Protein AF-A0A933CFM7-F1 (afdb_monomer)

Mean predicted aligned error: 5.33 Å

Secondary structure (DSSP, 8-state):
-----SSS-HHHHHHHHHHHHHHHTTPPPP---SS-TTS-SHHHHHHHHHHHHHHTT--HHHHHHHHTTSPP-

Sequence (73 aa):
SWIHPFRNGNGRHARLVADIYLRSHGHGLPVWPSAPLAANGAARDEYLRAVREADLGDFLPLVGYTKRYLPAT

pLDDT: mean 85.0, std 13.17, range [44.88, 96.88]

Foldseek 3Di:
DDPPPDPDCSVVVVLVVVQVVQVVVVFAGFPPDPPPCPPDDPLVVQCVVLVVVVVVVDNPSVVVSRVVRGDDD

Radius of gyration: 12.57 Å; Cα contacts (8 Å, |Δi|>4): 46; chains: 1; bounding box: 26×26×35 Å

Structure (mmCIF, N/CA/C/O backbone):
data_AF-A0A933CFM7-F1
#
_entry.id   AF-A0A933CFM7-F1
#
loop_
_atom_site.group_PDB
_atom_site.id
_atom_site.type_symbol
_atom_site.label_atom_id
_atom_site.label_alt_id
_atom_site.label_comp_id
_atom_site.label_asym_id
_atom_site.label_entity_id
_atom_site.label_seq_id
_atom_site.pdbx_PDB_ins_code
_atom_site.Cartn_x
_atom_site.Cartn_y
_atom_site.Cartn_z
_atom_site.occupancy
_atom_site.B_iso_or_equiv
_atom_site.auth_seq_id
_atom_site.auth_comp_id
_atom_site.auth_asym_id
_atom_site.auth_atom_id
_atom_site.pdbx_PDB_model_num
ATOM 1 N N . SER A 1 1 ? -10.384 -13.532 -8.508 1.00 44.88 1 SER A N 1
ATOM 2 C CA . SER A 1 1 ? -10.280 -12.657 -9.692 1.00 44.88 1 SER A CA 1
ATOM 3 C C . SER A 1 1 ? -9.736 -11.325 -9.223 1.00 44.88 1 SER A C 1
ATOM 5 O O . SER A 1 1 ? -10.335 -10.739 -8.329 1.00 44.88 1 SER A O 1
ATOM 7 N N . TRP A 1 2 ? -8.580 -10.904 -9.730 1.00 66.94 2 TRP A N 1
ATOM 8 C CA . TRP A 1 2 ? -7.963 -9.628 -9.362 1.00 66.94 2 TRP A CA 1
ATOM 9 C C . TRP A 1 2 ? -8.681 -8.484 -10.073 1.00 66.94 2 TRP A C 1
ATOM 11 O O . TRP A 1 2 ? -8.873 -8.533 -11.287 1.00 66.94 2 TRP A O 1
ATOM 21 N N . ILE A 1 3 ? -9.091 -7.455 -9.329 1.00 75.00 3 ILE A N 1
ATOM 22 C CA . ILE A 1 3 ? -9.700 -6.255 -9.909 1.00 75.00 3 ILE A CA 1
ATOM 23 C C . ILE A 1 3 ? -8.567 -5.401 -10.503 1.00 75.00 3 ILE A C 1
ATOM 25 O O . ILE A 1 3 ? -7.887 -4.660 -9.797 1.00 75.00 3 ILE A O 1
ATOM 29 N N . HIS A 1 4 ? -8.349 -5.520 -11.816 1.00 82.12 4 HIS A N 1
ATOM 30 C CA . HIS A 1 4 ? -7.401 -4.712 -12.597 1.00 82.12 4 HIS A CA 1
ATOM 31 C C . HIS A 1 4 ? -8.144 -3.866 -13.643 1.00 82.12 4 HIS A C 1
ATOM 33 O O . HIS A 1 4 ? -8.131 -4.196 -14.829 1.00 82.12 4 HIS A O 1
ATOM 39 N N . PRO A 1 5 ? -8.818 -2.782 -13.222 1.00 87.88 5 PRO A N 1
ATOM 40 C CA . PRO A 1 5 ? -9.741 -2.039 -14.079 1.00 87.88 5 PRO A CA 1
ATOM 41 C C . PRO A 1 5 ? -9.040 -1.193 -15.150 1.00 87.88 5 PRO A C 1
ATOM 43 O O . PRO A 1 5 ? -9.688 -0.742 -16.091 1.00 87.88 5 PRO A O 1
ATOM 46 N N . PHE A 1 6 ? -7.725 -0.970 -15.038 1.00 88.81 6 PHE A N 1
ATOM 47 C CA . PHE A 1 6 ? -6.965 -0.146 -15.977 1.00 88.81 6 PHE A CA 1
ATOM 48 C C . PHE A 1 6 ? -5.913 -0.961 -16.732 1.00 88.81 6 PHE A C 1
ATOM 50 O O . PHE A 1 6 ? -5.249 -1.822 -16.155 1.00 88.81 6 PHE A O 1
ATOM 57 N N . ARG A 1 7 ? -5.656 -0.604 -18.000 1.00 88.31 7 ARG A N 1
ATOM 58 C CA . ARG A 1 7 ? -4.548 -1.174 -18.795 1.00 88.31 7 ARG A CA 1
ATOM 59 C C . ARG A 1 7 ? -3.183 -0.935 -18.144 1.00 88.31 7 ARG A C 1
ATOM 61 O O . ARG A 1 7 ? -2.307 -1.780 -18.234 1.00 88.31 7 ARG A O 1
ATOM 68 N N . ASN A 1 8 ? -3.008 0.219 -17.498 1.00 85.44 8 ASN A N 1
ATOM 69 C CA . ASN A 1 8 ? -1.801 0.616 -16.780 1.00 85.44 8 ASN A CA 1
ATOM 70 C C . ASN A 1 8 ? -2.177 1.458 -15.557 1.00 85.44 8 ASN A C 1
ATOM 72 O O . ASN A 1 8 ? -3.169 2.177 -15.571 1.00 85.44 8 ASN A O 1
ATOM 76 N N . GLY A 1 9 ? -1.336 1.437 -14.519 1.00 85.56 9 GLY A N 1
ATOM 77 C CA . GLY A 1 9 ? -1.491 2.332 -13.365 1.00 85.56 9 GLY A CA 1
ATOM 78 C C . GLY A 1 9 ? -2.281 1.771 -12.181 1.00 85.56 9 GLY A C 1
ATOM 79 O O . GLY A 1 9 ? -2.399 2.480 -11.186 1.00 85.56 9 GLY A O 1
ATOM 80 N N . ASN A 1 10 ? -2.708 0.503 -12.217 1.00 88.50 10 ASN A N 1
ATOM 81 C CA . ASN A 1 10 ? -3.430 -0.143 -11.109 1.00 88.50 10 ASN A CA 1
ATOM 82 C C . ASN A 1 10 ? -2.719 0.022 -9.755 1.00 88.50 10 ASN A C 1
ATOM 84 O O . ASN A 1 10 ? -3.354 0.391 -8.777 1.00 88.50 10 ASN A O 1
ATOM 88 N N . GLY A 1 11 ? -1.391 -0.141 -9.701 1.00 86.38 11 GLY A N 1
ATOM 89 C CA . GLY A 1 11 ? -0.638 0.042 -8.453 1.00 86.38 11 GLY A CA 1
ATOM 90 C C . GLY A 1 11 ? -0.641 1.483 -7.919 1.00 86.38 11 GLY A C 1
ATOM 91 O O . GLY A 1 11 ? -0.665 1.682 -6.711 1.00 86.38 11 GLY A O 1
ATOM 92 N N . ARG A 1 12 ? -0.643 2.499 -8.798 1.00 88.44 12 ARG A N 1
ATOM 93 C CA . ARG A 1 12 ? -0.759 3.911 -8.378 1.00 88.44 12 ARG A CA 1
ATOM 94 C C . ARG A 1 12 ? -2.165 4.210 -7.868 1.00 88.44 12 ARG A C 1
ATOM 96 O O . ARG A 1 12 ? -2.304 4.843 -6.832 1.00 88.44 12 ARG A O 1
ATOM 103 N N . HIS A 1 13 ? -3.179 3.712 -8.572 1.00 90.50 13 HIS A N 1
ATOM 104 C CA . HIS A 1 13 ? -4.570 3.849 -8.160 1.00 90.50 13 HIS A CA 1
ATOM 105 C C . HIS A 1 13 ? -4.833 3.171 -6.807 1.00 90.50 13 HIS A C 1
ATOM 107 O O . HIS A 1 13 ? -5.385 3.798 -5.914 1.00 90.50 13 HIS A O 1
ATOM 113 N N . ALA A 1 14 ? -4.362 1.936 -6.613 1.00 90.50 14 ALA A N 1
ATOM 114 C CA . ALA A 1 14 ? -4.519 1.212 -5.353 1.00 90.50 14 ALA A CA 1
ATOM 115 C C . ALA A 1 14 ? -3.856 1.938 -4.170 1.00 90.50 14 ALA A C 1
ATOM 117 O O . ALA A 1 14 ? -4.451 2.029 -3.100 1.00 90.50 14 ALA A O 1
ATOM 118 N N . ARG A 1 15 ?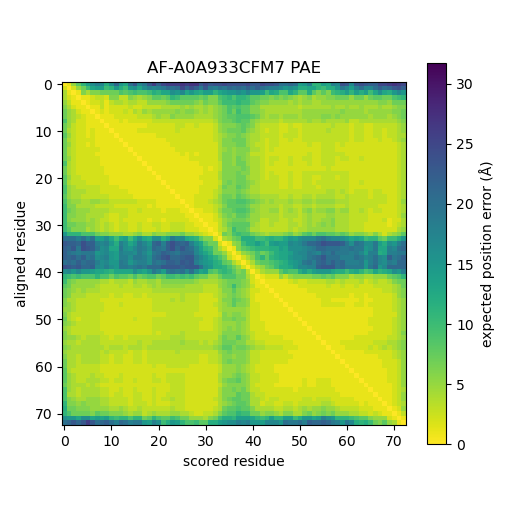 -2.657 2.510 -4.364 1.00 90.62 15 ARG A N 1
ATOM 119 C CA . ARG A 1 15 ? -1.999 3.321 -3.326 1.00 90.62 15 ARG A CA 1
ATOM 120 C C . ARG A 1 15 ? -2.768 4.602 -3.008 1.00 90.62 15 ARG A C 1
ATOM 122 O O . ARG A 1 15 ? -2.941 4.899 -1.838 1.00 90.62 15 ARG A O 1
ATOM 129 N N . LEU A 1 16 ? -3.306 5.293 -4.015 1.00 92.31 16 LEU A N 1
ATOM 130 C CA . LEU A 1 16 ? -4.166 6.458 -3.783 1.00 92.31 16 LEU A CA 1
ATOM 131 C C . LEU A 1 16 ? -5.418 6.089 -2.969 1.00 92.31 16 LEU A C 1
ATOM 133 O O . LEU A 1 16 ? -5.794 6.813 -2.053 1.00 92.31 16 LEU A O 1
ATOM 137 N N . VAL A 1 17 ? -6.055 4.956 -3.276 1.00 93.81 17 VAL A N 1
ATOM 138 C CA . VAL A 1 17 ? -7.203 4.462 -2.498 1.00 93.81 17 VAL A CA 1
ATOM 139 C C . VAL A 1 17 ? -6.790 4.143 -1.058 1.00 93.81 17 VAL A C 1
ATOM 141 O O . VAL A 1 17 ? -7.515 4.498 -0.131 1.00 93.81 17 VAL A O 1
ATOM 144 N N . ALA A 1 18 ? -5.616 3.537 -0.852 1.00 91.88 18 ALA A N 1
ATOM 145 C CA . ALA A 1 18 ? -5.078 3.284 0.484 1.00 91.88 18 ALA A CA 1
ATOM 146 C C . ALA A 1 18 ? -4.824 4.587 1.265 1.00 91.88 18 ALA A C 1
ATOM 148 O O . ALA A 1 18 ? -5.189 4.668 2.436 1.00 91.88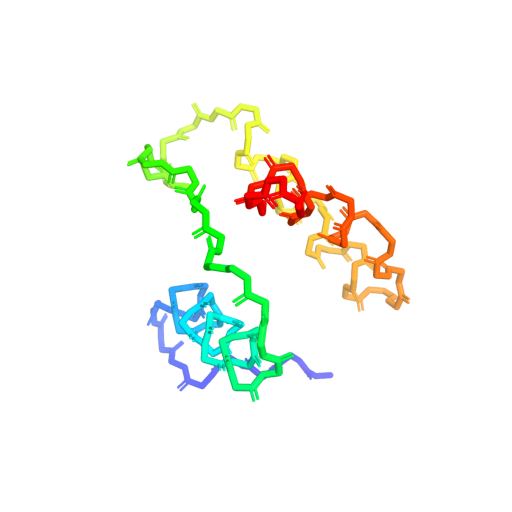 18 ALA A O 1
ATOM 149 N N . ASP A 1 19 ? -4.277 5.618 0.616 1.00 93.62 19 ASP A N 1
ATOM 150 C CA . ASP A 1 19 ? -4.048 6.937 1.217 1.00 93.62 19 ASP A CA 1
ATOM 151 C C . ASP A 1 19 ? -5.361 7.582 1.675 1.00 93.62 19 ASP A C 1
ATOM 153 O O . ASP A 1 19 ? -5.468 8.049 2.811 1.00 93.62 19 ASP A O 1
ATOM 157 N N . ILE A 1 20 ? -6.386 7.561 0.813 1.00 96.38 20 ILE A N 1
ATOM 158 C CA . ILE A 1 20 ? -7.729 8.072 1.126 1.00 96.38 20 ILE A CA 1
ATOM 159 C C . ILE A 1 20 ? -8.323 7.308 2.311 1.00 96.38 20 ILE A C 1
ATOM 161 O O . ILE A 1 20 ? -8.817 7.925 3.256 1.00 96.38 20 ILE A O 1
ATOM 165 N N . TYR A 1 21 ? -8.251 5.975 2.283 1.00 95.06 21 TYR A N 1
ATOM 166 C CA . TYR A 1 21 ? -8.776 5.133 3.352 1.00 95.06 21 TYR A CA 1
ATOM 167 C C . TYR A 1 21 ? -8.112 5.459 4.692 1.00 95.06 21 TYR A C 1
ATOM 169 O O . TYR A 1 21 ? -8.806 5.785 5.654 1.00 95.06 21 TYR A O 1
ATOM 177 N N . LEU A 1 22 ? -6.779 5.463 4.745 1.00 92.88 22 LEU A N 1
ATOM 178 C CA . LEU A 1 22 ? -6.023 5.755 5.963 1.00 92.88 22 LEU A CA 1
ATOM 179 C C . LEU A 1 22 ? -6.338 7.151 6.501 1.00 92.88 22 LEU A C 1
ATOM 181 O O . LEU A 1 22 ? -6.653 7.303 7.683 1.00 92.88 22 LEU A O 1
ATOM 185 N N . ARG A 1 23 ? -6.341 8.161 5.626 1.00 94.44 23 ARG A N 1
ATOM 186 C CA . ARG A 1 23 ? -6.649 9.538 6.014 1.00 94.44 23 ARG A CA 1
ATOM 187 C C . ARG A 1 23 ? -8.071 9.687 6.546 1.00 94.44 23 ARG A C 1
ATOM 189 O O . ARG A 1 23 ? -8.266 10.392 7.532 1.00 94.44 23 ARG A O 1
ATOM 196 N N . SER A 1 24 ? -9.049 9.026 5.922 1.00 96.88 24 SER A N 1
ATOM 197 C CA . SER A 1 24 ? -10.453 9.067 6.362 1.00 96.88 24 SER A CA 1
ATOM 198 C C . SER A 1 24 ? -10.674 8.445 7.746 1.00 96.88 24 SER A C 1
ATOM 200 O O . SER A 1 24 ? -11.629 8.807 8.424 1.00 96.88 24 SER A O 1
ATOM 202 N N . HIS A 1 25 ? -9.755 7.586 8.196 1.00 95.25 25 HIS A N 1
ATOM 203 C CA . HIS A 1 25 ? -9.765 6.960 9.521 1.00 95.25 25 HIS A CA 1
ATOM 204 C C . HIS A 1 25 ? -8.815 7.645 10.520 1.00 95.25 25 HIS A C 1
ATOM 206 O O . HIS A 1 25 ? -8.537 7.101 11.584 1.00 95.25 25 HIS A O 1
ATOM 212 N N . GLY A 1 26 ? -8.300 8.837 10.198 1.00 93.62 26 GLY A N 1
ATOM 213 C CA . GLY A 1 26 ? -7.446 9.612 11.104 1.00 93.62 26 GLY A CA 1
ATOM 214 C C . GLY A 1 26 ? -5.986 9.157 11.167 1.00 93.62 26 GLY A C 1
ATOM 215 O O . GLY A 1 26 ? -5.233 9.665 11.994 1.00 93.62 26 GLY A O 1
ATOM 216 N N . HIS A 1 27 ? -5.553 8.248 10.290 1.00 92.12 27 HIS A N 1
ATOM 217 C CA . HIS A 1 27 ? -4.146 7.868 10.198 1.00 92.12 27 HIS A CA 1
ATOM 218 C C . HIS A 1 27 ? -3.331 8.894 9.399 1.00 92.12 27 HIS A C 1
ATOM 220 O O . HIS A 1 27 ? -3.839 9.607 8.524 1.00 92.12 27 HIS A O 1
ATOM 226 N N . GLY A 1 28 ? -2.029 8.946 9.688 1.00 90.94 28 GLY A N 1
ATOM 227 C CA . GLY A 1 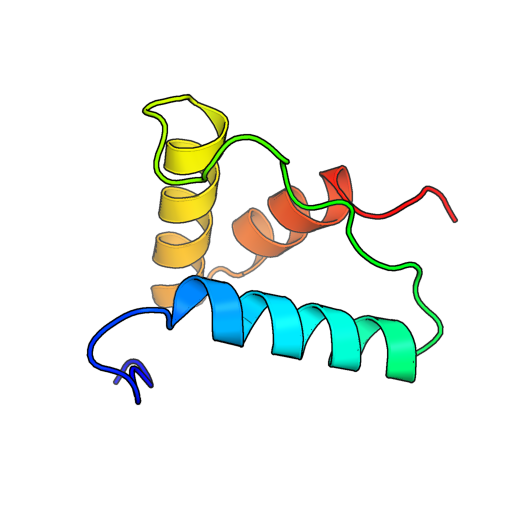28 ? -1.073 9.664 8.857 1.00 90.94 28 GLY A CA 1
ATOM 228 C C . GLY A 1 28 ? -0.947 9.038 7.465 1.00 90.94 28 GLY A C 1
ATOM 229 O O . GLY A 1 28 ? -1.199 7.848 7.273 1.00 90.94 28 GLY A O 1
ATOM 230 N N . LEU A 1 29 ? -0.568 9.857 6.485 1.00 91.06 29 LEU A N 1
ATOM 231 C CA . LEU A 1 29 ? -0.387 9.397 5.111 1.00 91.06 29 LEU A CA 1
ATOM 232 C C . LEU A 1 29 ? 0.918 8.602 4.984 1.00 91.06 29 LEU A C 1
ATOM 234 O O . LEU A 1 29 ? 1.950 9.087 5.455 1.00 91.06 29 LEU A O 1
ATOM 238 N N . PRO A 1 30 ? 0.906 7.427 4.331 1.00 88.81 30 PRO A N 1
ATOM 239 C CA . PRO A 1 30 ? 2.134 6.713 4.032 1.00 88.81 30 PRO A CA 1
ATOM 240 C C . PRO A 1 30 ? 3.070 7.557 3.161 1.00 88.81 30 PRO A C 1
ATOM 242 O O . PRO A 1 30 ? 2.668 8.114 2.138 1.00 88.81 30 PRO A O 1
ATOM 245 N N . VAL A 1 31 ? 4.351 7.591 3.513 1.00 89.00 31 VAL A N 1
ATOM 246 C CA . VAL A 1 31 ? 5.413 8.106 2.646 1.00 89.00 31 VAL A CA 1
ATOM 247 C C . VAL A 1 31 ? 5.882 6.962 1.762 1.00 89.00 31 VAL A C 1
ATOM 249 O O . VAL A 1 31 ? 6.876 6.297 2.045 1.00 89.00 31 VAL A O 1
ATOM 252 N N . TRP A 1 32 ? 5.132 6.686 0.697 1.00 85.81 32 TRP A N 1
ATOM 253 C CA . TRP A 1 32 ? 5.522 5.656 -0.263 1.00 85.81 32 TRP A CA 1
ATOM 254 C C . TRP A 1 32 ? 6.932 5.934 -0.812 1.00 85.81 32 TRP A C 1
ATOM 256 O O . TRP A 1 32 ? 7.272 7.097 -1.049 1.00 85.81 32 TRP A O 1
ATOM 266 N N . PRO A 1 33 ? 7.760 4.898 -1.041 1.00 76.19 33 PRO A N 1
ATOM 267 C CA . PRO A 1 33 ? 9.122 5.087 -1.527 1.00 76.19 33 PRO A CA 1
ATOM 268 C C . PRO A 1 33 ? 9.134 5.919 -2.821 1.00 76.19 33 PRO A C 1
ATOM 270 O O . PRO A 1 33 ? 8.398 5.631 -3.766 1.00 76.19 33 PRO A O 1
ATOM 273 N N . SER A 1 34 ? 9.954 6.977 -2.822 1.00 61.84 34 SER A N 1
ATOM 274 C CA . SER A 1 34 ? 10.019 8.030 -3.850 1.00 61.84 34 SER A CA 1
ATOM 275 C C . SER A 1 34 ? 10.793 7.631 -5.108 1.00 61.84 34 SER A C 1
ATOM 277 O O . SER A 1 34 ? 10.615 8.240 -6.164 1.00 61.84 34 SER A O 1
ATOM 279 N N . ALA A 1 35 ? 11.618 6.585 -5.035 1.00 51.94 35 ALA A N 1
ATOM 280 C CA . ALA A 1 35 ? 12.117 5.924 -6.230 1.00 51.94 35 ALA A CA 1
ATOM 281 C C . ALA A 1 35 ? 10.928 5.260 -6.927 1.00 51.94 35 ALA A C 1
ATOM 283 O O . ALA A 1 35 ? 10.042 4.740 -6.239 1.00 51.94 35 ALA A O 1
ATOM 284 N N . PRO A 1 36 ? 10.873 5.218 -8.269 1.00 53.91 36 PRO A N 1
ATOM 285 C CA . PRO A 1 36 ? 9.844 4.434 -8.904 1.00 53.91 36 PRO A CA 1
ATOM 286 C C . PRO A 1 36 ? 9.938 3.041 -8.283 1.00 53.91 36 PRO A C 1
ATOM 288 O O . PRO A 1 36 ? 10.992 2.417 -8.336 1.00 53.91 36 PRO A O 1
ATOM 291 N N . LEU A 1 37 ? 8.821 2.480 -7.830 1.00 56.75 37 LEU A N 1
ATOM 292 C CA . LEU A 1 37 ? 8.707 1.026 -7.785 1.00 56.75 37 LEU A CA 1
ATOM 293 C C . LEU A 1 37 ? 8.965 0.430 -9.190 1.00 56.75 37 LEU A C 1
ATOM 295 O O . LEU A 1 37 ? 8.760 -0.746 -9.352 1.00 56.75 37 LEU A O 1
ATOM 299 N N . ALA A 1 38 ? 9.328 1.197 -10.226 1.00 49.56 38 ALA A N 1
ATOM 300 C CA . ALA A 1 38 ? 9.858 0.757 -11.511 1.00 49.56 38 ALA A CA 1
ATOM 301 C C . ALA A 1 38 ? 11.405 0.738 -11.597 1.00 49.56 38 ALA A C 1
ATOM 303 O O . ALA A 1 38 ? 11.929 0.191 -12.561 1.00 49.56 38 ALA A O 1
ATOM 304 N N . ALA A 1 39 ? 12.142 1.303 -10.634 1.00 52.41 39 ALA A N 1
ATOM 305 C CA . ALA A 1 39 ? 13.592 1.169 -10.547 1.00 52.41 39 ALA A CA 1
ATOM 306 C C . ALA A 1 39 ? 13.901 -0.152 -9.832 1.00 52.41 39 ALA A C 1
ATOM 308 O O . ALA A 1 39 ? 13.475 -0.356 -8.696 1.00 52.41 39 ALA A O 1
ATOM 309 N N . ASN A 1 40 ? 14.573 -1.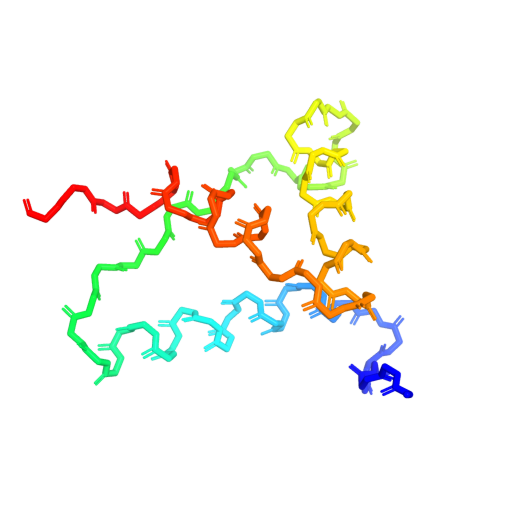071 -10.526 1.00 52.75 40 ASN A N 1
ATOM 310 C CA . ASN A 1 40 ? 14.978 -2.372 -9.996 1.00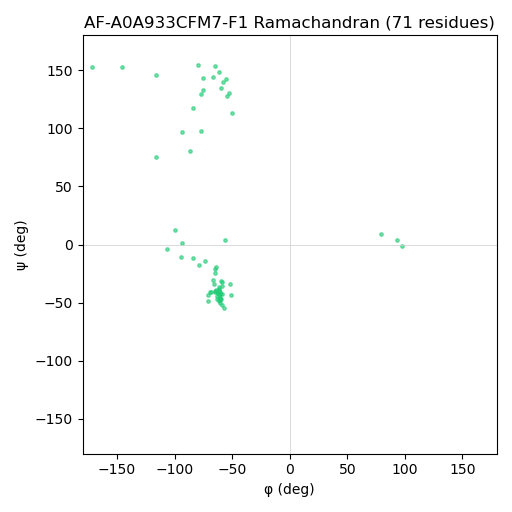 52.75 40 ASN A CA 1
ATOM 311 C C . ASN A 1 40 ? 15.695 -2.191 -8.650 1.00 52.75 40 ASN A C 1
ATOM 313 O O . ASN A 1 40 ? 16.773 -1.603 -8.593 1.00 52.75 40 ASN A O 1
ATOM 317 N N . GLY A 1 41 ? 15.081 -2.659 -7.567 1.00 69.69 41 GLY A N 1
ATOM 318 C CA . GLY A 1 41 ? 15.604 -2.485 -6.220 1.00 69.69 41 GLY A CA 1
ATOM 319 C C . GLY A 1 41 ? 14.808 -3.293 -5.204 1.00 69.69 41 GLY A C 1
ATOM 320 O O . GLY A 1 41 ? 13.614 -3.536 -5.387 1.00 69.69 41 GLY A O 1
ATOM 321 N N . ALA A 1 42 ? 15.469 -3.672 -4.108 1.00 78.50 42 ALA A N 1
ATOM 322 C CA . ALA A 1 42 ? 14.935 -4.577 -3.088 1.00 78.50 42 ALA A CA 1
ATOM 323 C C . ALA A 1 42 ? 13.548 -4.166 -2.551 1.00 78.50 42 ALA A C 1
ATOM 325 O O . ALA A 1 42 ? 12.705 -5.022 -2.296 1.00 78.50 42 ALA A O 1
ATOM 326 N N . ALA A 1 43 ? 13.268 -2.861 -2.452 1.00 81.12 43 ALA A N 1
ATOM 327 C CA . ALA A 1 43 ? 11.975 -2.349 -1.994 1.00 81.12 43 ALA A CA 1
ATOM 328 C C . ALA A 1 43 ? 10.810 -2.661 -2.953 1.00 81.12 43 ALA A C 1
ATOM 330 O O . ALA A 1 43 ? 9.677 -2.824 -2.496 1.00 81.12 43 ALA A O 1
ATOM 331 N N . ARG A 1 44 ? 11.064 -2.749 -4.2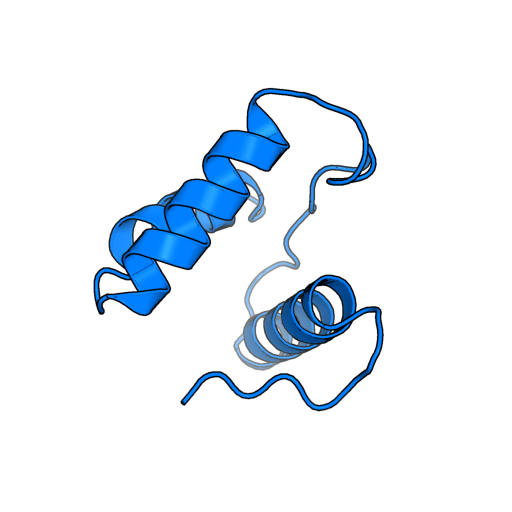70 1.00 82.88 44 ARG A N 1
ATOM 332 C CA . ARG A 1 44 ? 10.059 -3.173 -5.256 1.00 82.88 44 ARG A CA 1
ATOM 333 C C . ARG A 1 44 ? 9.771 -4.656 -5.115 1.00 82.88 44 ARG A C 1
ATOM 335 O O . ARG A 1 44 ? 8.604 -5.037 -5.100 1.00 82.88 44 ARG A O 1
ATOM 342 N N . ASP A 1 45 ? 10.817 -5.467 -5.048 1.00 87.06 45 ASP A N 1
ATOM 343 C CA . ASP A 1 45 ? 10.677 -6.921 -5.004 1.00 87.06 45 ASP A CA 1
ATOM 344 C C . ASP A 1 45 ? 9.966 -7.353 -3.725 1.00 87.06 45 ASP A C 1
ATOM 346 O O . ASP A 1 45 ? 9.057 -8.179 -3.769 1.00 87.06 45 ASP A O 1
ATOM 350 N N . GLU A 1 46 ? 10.294 -6.711 -2.603 1.00 89.69 46 GLU A N 1
ATOM 351 C CA . GLU A 1 46 ? 9.600 -6.921 -1.339 1.00 89.69 46 GLU A CA 1
ATOM 352 C C . GLU A 1 46 ? 8.122 -6.512 -1.419 1.00 89.69 46 GLU A C 1
ATOM 354 O O . GLU A 1 46 ? 7.257 -7.273 -0.992 1.00 89.69 46 GLU A O 1
ATOM 359 N N . TYR A 1 47 ? 7.810 -5.360 -2.026 1.00 89.25 47 TYR A N 1
ATOM 360 C CA . TYR A 1 47 ? 6.423 -4.932 -2.233 1.00 89.25 47 TYR A CA 1
ATOM 361 C C . TYR A 1 47 ? 5.642 -5.914 -3.108 1.00 89.25 47 TYR A C 1
ATOM 363 O O . TYR A 1 47 ? 4.536 -6.313 -2.757 1.00 89.25 47 TYR A O 1
ATOM 371 N N . LEU A 1 48 ? 6.209 -6.319 -4.249 1.00 89.44 48 LEU A N 1
ATOM 372 C CA . LEU A 1 48 ? 5.560 -7.255 -5.165 1.00 89.44 48 LEU A CA 1
ATOM 373 C C . LEU A 1 48 ? 5.359 -8.623 -4.522 1.00 89.44 48 LEU A C 1
ATOM 375 O O . LEU A 1 48 ? 4.313 -9.229 -4.731 1.00 89.44 48 LEU A O 1
ATOM 379 N N . ARG A 1 49 ? 6.333 -9.100 -3.740 1.00 93.25 49 ARG A N 1
ATOM 380 C CA . ARG A 1 49 ? 6.181 -10.319 -2.948 1.00 93.25 49 ARG A CA 1
ATOM 381 C C . ARG A 1 49 ? 5.033 -10.169 -1.957 1.00 93.25 49 ARG A C 1
ATOM 383 O O . ARG A 1 49 ? 4.151 -11.011 -1.946 1.00 93.25 49 ARG A O 1
ATOM 390 N N . ALA A 1 50 ? 5.001 -9.083 -1.190 1.00 93.56 50 ALA A N 1
ATOM 391 C CA . ALA A 1 50 ? 3.954 -8.844 -0.204 1.00 93.56 50 ALA A CA 1
ATOM 392 C C . ALA A 1 50 ? 2.550 -8.750 -0.827 1.00 93.56 50 ALA A C 1
ATOM 394 O O . ALA A 1 50 ? 1.599 -9.279 -0.262 1.00 93.56 50 ALA A O 1
ATOM 395 N N . VAL A 1 51 ? 2.423 -8.126 -2.005 1.00 91.94 51 VAL A N 1
ATOM 396 C CA . VAL A 1 51 ? 1.171 -8.126 -2.777 1.00 91.94 51 VAL A CA 1
ATOM 397 C C . VAL 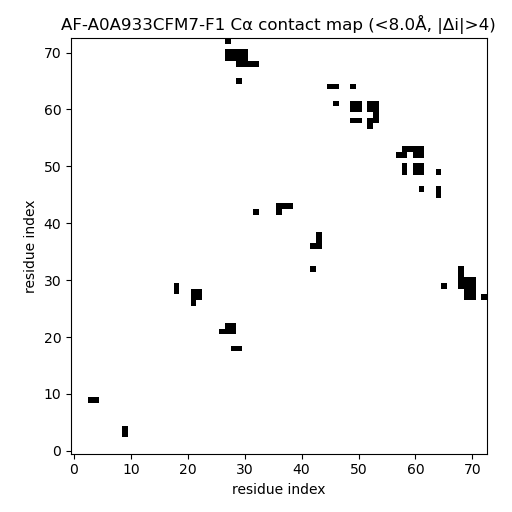A 1 51 ? 0.805 -9.548 -3.203 1.00 91.94 51 VAL A C 1
ATOM 399 O O . VAL A 1 51 ? -0.315 -9.958 -2.963 1.00 91.94 51 VAL A O 1
ATOM 402 N N . ARG A 1 52 ? 1.742 -10.339 -3.740 1.00 93.00 52 ARG A N 1
ATOM 403 C CA . ARG A 1 52 ? 1.467 -11.734 -4.139 1.00 93.00 52 ARG A CA 1
ATOM 404 C C . ARG A 1 52 ? 1.045 -12.634 -2.973 1.00 93.00 52 ARG A C 1
ATOM 406 O O . ARG A 1 52 ? 0.206 -13.498 -3.175 1.00 93.00 52 ARG A O 1
ATOM 413 N N . GLU A 1 53 ? 1.602 -12.456 -1.777 1.00 95.88 53 GLU A N 1
ATOM 414 C CA . GLU A 1 53 ? 1.145 -13.202 -0.590 1.00 95.88 53 GLU A CA 1
ATOM 415 C C . GLU A 1 53 ? -0.265 -12.762 -0.172 1.00 95.88 53 GLU A C 1
ATOM 417 O O . GLU A 1 53 ? -1.130 -13.599 0.094 1.00 95.88 53 GLU A O 1
ATOM 422 N N . ALA A 1 54 ? -0.541 -11.452 -0.224 1.00 93.44 54 ALA A N 1
ATOM 423 C CA . ALA A 1 54 ? -1.891 -10.927 -0.030 1.00 93.44 54 ALA A CA 1
ATOM 424 C C . ALA A 1 54 ? -2.857 -11.489 -1.080 1.00 93.44 54 ALA A C 1
ATOM 426 O O . ALA A 1 54 ? -4.023 -11.742 -0.769 1.00 93.44 54 ALA A O 1
ATOM 427 N N . ASP A 1 55 ? -2.359 -11.775 -2.288 1.00 90.50 55 ASP A N 1
ATOM 428 C CA . ASP A 1 55 ? -3.151 -12.403 -3.331 1.00 90.50 55 ASP A CA 1
ATOM 429 C C . ASP A 1 55 ? -3.593 -13.835 -2.996 1.00 90.50 55 ASP A C 1
ATOM 431 O O . ASP A 1 55 ? -4.619 -14.311 -3.494 1.00 90.50 55 ASP A O 1
ATOM 435 N N . LEU A 1 56 ? -2.842 -14.506 -2.126 1.00 94.38 56 LEU A N 1
ATOM 436 C CA . LEU A 1 56 ? -3.130 -15.838 -1.600 1.00 94.38 56 LEU A CA 1
ATOM 437 C C . LEU A 1 56 ? -3.905 -15.794 -0.271 1.00 94.38 56 LEU A C 1
ATOM 439 O O . LEU A 1 56 ? -4.229 -16.843 0.283 1.00 94.38 56 LEU A O 1
ATOM 443 N N . GLY A 1 57 ? -4.241 -14.597 0.219 1.00 94.44 57 GLY A N 1
ATOM 444 C CA . GLY A 1 57 ? -4.984 -14.374 1.459 1.00 94.44 57 GLY A CA 1
ATOM 445 C C . GLY A 1 57 ? -4.118 -14.057 2.681 1.00 94.44 57 GLY A C 1
ATOM 446 O O . GLY A 1 57 ? -4.677 -13.788 3.746 1.00 94.44 57 GLY A O 1
ATOM 447 N N . ASP A 1 58 ? -2.786 -14.038 2.553 1.00 96.50 58 ASP A N 1
ATOM 448 C CA . ASP A 1 58 ? -1.894 -13.603 3.631 1.00 96.50 58 ASP A CA 1
ATOM 449 C C . ASP A 1 58 ? -1.555 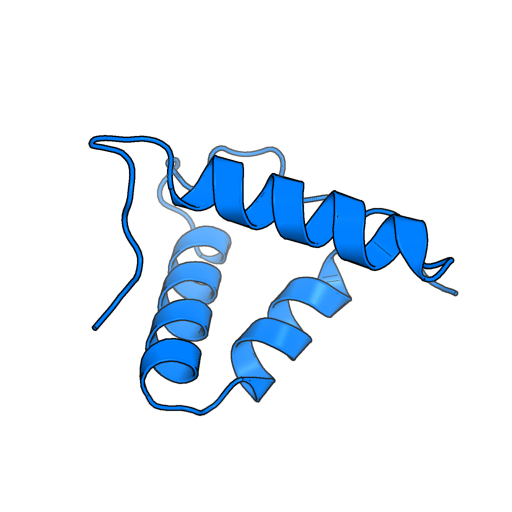-12.113 3.507 1.00 96.50 58 ASP A C 1
ATOM 451 O O . ASP A 1 58 ? -0.648 -11.689 2.793 1.00 96.50 58 ASP A O 1
ATOM 455 N N . PHE A 1 59 ? -2.291 -11.290 4.248 1.00 94.88 59 PHE A N 1
ATOM 456 C CA . PHE A 1 59 ? -2.116 -9.840 4.235 1.00 94.88 59 PHE A CA 1
ATOM 457 C C . PHE A 1 59 ? -1.008 -9.341 5.172 1.00 94.88 59 PHE A C 1
ATOM 459 O O . PHE A 1 59 ? -0.639 -8.165 5.091 1.00 94.88 59 PHE A O 1
ATOM 466 N N . LEU A 1 60 ? -0.470 -10.182 6.066 1.00 96.88 60 LEU A N 1
ATOM 467 C CA . LEU A 1 60 ? 0.506 -9.742 7.069 1.00 96.88 60 LEU A CA 1
ATOM 468 C C . LEU A 1 60 ? 1.783 -9.154 6.446 1.00 96.88 60 LEU A C 1
ATOM 470 O O . LEU A 1 60 ? 2.209 -8.089 6.910 1.00 96.88 60 LEU A O 1
ATOM 474 N N . PRO A 1 61 ? 2.368 -9.740 5.380 1.00 96.06 61 PRO A N 1
ATOM 475 C CA . PRO A 1 61 ? 3.518 -9.155 4.699 1.00 96.06 61 PRO A CA 1
ATOM 476 C C . PRO A 1 61 ? 3.232 -7.754 4.153 1.00 96.06 61 PRO A C 1
ATOM 478 O O . PRO A 1 61 ? 4.050 -6.848 4.317 1.00 96.06 61 PRO A O 1
ATOM 481 N N . LEU A 1 62 ? 2.058 -7.545 3.545 1.00 93.50 62 LEU A N 1
ATOM 482 C CA . LEU A 1 62 ? 1.679 -6.251 2.977 1.00 93.50 62 LEU A CA 1
ATOM 483 C C . LEU A 1 62 ? 1.430 -5.208 4.070 1.00 93.50 62 LEU A C 1
ATOM 485 O O . LEU A 1 62 ? 1.900 -4.078 3.952 1.00 93.50 62 LEU A O 1
ATOM 489 N N . VAL A 1 63 ? 0.773 -5.591 5.168 1.00 92.94 6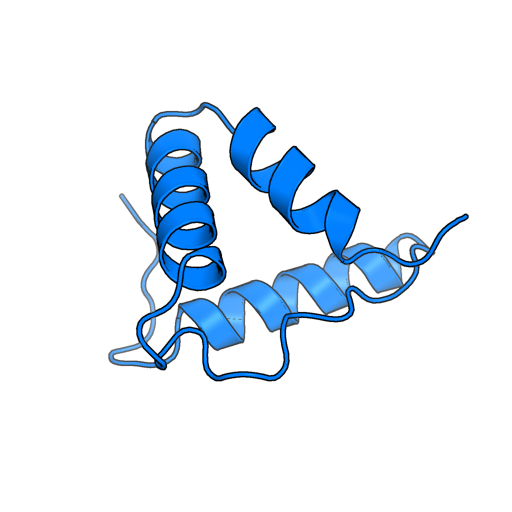3 VAL A N 1
ATOM 490 C CA . VAL A 1 63 ? 0.591 -4.718 6.338 1.00 92.94 63 VAL A CA 1
ATOM 491 C C . VAL A 1 63 ? 1.942 -4.321 6.937 1.00 92.94 63 VAL A C 1
ATOM 493 O O . VAL A 1 63 ? 2.166 -3.142 7.216 1.00 92.94 63 VAL A O 1
ATOM 496 N N . GLY A 1 64 ? 2.853 -5.281 7.120 1.00 93.75 64 GLY A N 1
ATOM 497 C CA . GLY A 1 64 ? 4.202 -5.029 7.630 1.00 93.75 64 GLY A CA 1
ATOM 498 C C . GLY A 1 64 ? 5.003 -4.101 6.718 1.00 93.75 64 GLY A C 1
ATOM 499 O O . GLY A 1 64 ? 5.619 -3.148 7.199 1.00 93.75 64 GLY A O 1
ATOM 500 N N . TYR A 1 65 ? 4.926 -4.322 5.403 1.00 91.44 65 TYR A N 1
ATOM 501 C CA . TYR A 1 65 ? 5.516 -3.436 4.404 1.00 91.44 65 TYR A CA 1
ATOM 502 C C . TYR A 1 65 ? 4.982 -2.007 4.555 1.00 91.44 65 TYR A C 1
ATOM 504 O O . TYR A 1 65 ? 5.769 -1.082 4.745 1.00 91.44 65 TYR A O 1
ATOM 512 N N . THR A 1 66 ? 3.657 -1.820 4.538 1.00 90.12 66 THR A N 1
ATOM 513 C CA . THR A 1 66 ? 3.019 -0.496 4.614 1.00 90.12 66 THR A CA 1
ATOM 514 C C . THR A 1 66 ? 3.340 0.236 5.916 1.00 90.12 66 THR A C 1
ATOM 516 O O . THR A 1 66 ? 3.604 1.436 5.877 1.00 90.12 66 THR A O 1
ATOM 519 N N . LYS A 1 67 ? 3.389 -0.461 7.059 1.00 90.94 67 LYS A N 1
ATOM 520 C CA . LYS A 1 67 ? 3.709 0.151 8.361 1.00 90.94 67 LYS A CA 1
ATOM 521 C C . LYS A 1 67 ? 5.072 0.840 8.397 1.00 90.94 67 LYS A C 1
ATOM 523 O O . LYS A 1 67 ? 5.191 1.858 9.065 1.00 90.94 67 LYS A O 1
ATOM 528 N N . ARG A 1 68 ? 6.073 0.344 7.660 1.00 90.50 68 ARG A N 1
ATOM 529 C CA . ARG A 1 68 ? 7.399 0.993 7.573 1.00 90.50 68 ARG A CA 1
ATOM 530 C C . ARG A 1 68 ? 7.361 2.373 6.917 1.00 90.50 68 ARG A C 1
ATOM 532 O O . ARG A 1 68 ? 8.298 3.145 7.084 1.00 90.50 68 ARG A O 1
ATOM 539 N N . TYR A 1 69 ? 6.298 2.661 6.171 1.00 89.12 69 TYR A N 1
ATOM 540 C CA . TYR A 1 69 ? 6.094 3.927 5.478 1.00 89.12 69 TYR A CA 1
ATOM 541 C C . TYR A 1 69 ? 5.022 4.795 6.138 1.00 89.12 69 TYR A C 1
ATOM 543 O O . TYR A 1 69 ? 4.810 5.918 5.692 1.00 89.12 69 TYR A O 1
ATOM 551 N N . LEU A 1 70 ? 4.346 4.313 7.184 1.00 88.56 70 LEU A N 1
ATOM 552 C CA . LEU A 1 70 ? 3.466 5.158 7.983 1.00 88.56 70 LEU A CA 1
ATOM 553 C C . LEU A 1 70 ? 4.309 6.055 8.900 1.00 88.56 70 LEU A C 1
ATOM 555 O O . LEU A 1 70 ? 5.333 5.603 9.419 1.00 88.56 70 LEU A O 1
ATOM 559 N N . PRO A 1 71 ? 3.898 7.313 9.129 1.00 85.75 71 PRO A N 1
ATOM 560 C CA . PRO A 1 71 ? 4.515 8.127 10.164 1.00 85.75 71 PRO A CA 1
ATOM 561 C C . PRO A 1 71 ? 4.317 7.458 11.530 1.00 85.75 71 PRO A C 1
ATOM 563 O O . PRO A 1 71 ? 3.309 6.784 11.757 1.00 85.75 71 PRO A O 1
ATOM 566 N N . ALA A 1 72 ? 5.282 7.645 12.433 1.00 75.88 72 ALA A N 1
ATOM 567 C CA . ALA A 1 72 ? 5.112 7.244 13.825 1.00 75.88 72 ALA A CA 1
ATOM 568 C C . ALA A 1 72 ? 3.882 7.953 14.416 1.00 75.88 72 ALA A C 1
ATOM 570 O O . ALA A 1 72 ? 3.639 9.122 14.101 1.00 75.88 72 ALA A O 1
ATOM 571 N N . THR A 1 73 ? 3.105 7.218 15.213 1.00 61.06 73 THR A N 1
ATOM 572 C CA . THR A 1 73 ? 1.942 7.745 15.938 1.00 61.06 73 THR A CA 1
ATOM 573 C C . THR A 1 73 ? 2.368 8.740 17.007 1.00 61.06 73 THR A C 1
ATOM 575 O O . THR A 1 73 ? 3.382 8.457 17.687 1.00 61.06 73 THR A O 1
#

Solvent-accessible surface area (backbone atoms only — not comparable to full-atom values): 4452 Å² total; per-residue (Å²): 135,84,92,67,95,46,100,68,59,50,71,61,52,53,49,52,52,49,40,52,53,36,44,77,72,74,43,65,63,59,58,68,77,84,62,56,77,80,51,93,46,71,73,35,55,52,50,54,48,18,49,54,39,35,74,75,69,44,48,62,54,38,52,56,57,51,54,76,29,36,62,86,130